Protein AF-A0A0C1KCP4-F1 (afdb_monomer_lite)

Structure (mmCIF, N/CA/C/O backbone):
data_AF-A0A0C1KCP4-F1
#
_entry.id   AF-A0A0C1KCP4-F1
#
loop_
_atom_site.group_PDB
_atom_site.id
_atom_site.type_symbol
_atom_site.label_atom_id
_atom_site.label_alt_id
_atom_site.label_comp_id
_atom_site.label_asym_id
_atom_site.label_entity_id
_atom_site.label_seq_id
_atom_site.pdbx_PDB_ins_code
_atom_site.Cartn_x
_atom_site.Cartn_y
_atom_site.Cartn_z
_atom_site.occupancy
_atom_site.B_iso_or_equiv
_atom_site.auth_seq_id
_atom_site.auth_comp_id
_atom_site.auth_asym_id
_atom_site.auth_atom_id
_atom_site.pdbx_PDB_model_num
ATOM 1 N N . MET A 1 1 ? -8.348 -0.725 -0.020 1.00 84.56 1 MET A N 1
ATOM 2 C CA . MET A 1 1 ? -6.989 -1.257 -0.283 1.00 84.56 1 MET A CA 1
ATOM 3 C C . MET A 1 1 ? -6.232 -0.199 -1.057 1.00 84.56 1 MET A C 1
ATOM 5 O O . MET A 1 1 ? -6.876 0.521 -1.806 1.00 84.56 1 MET A O 1
ATOM 9 N N . PHE A 1 2 ? -4.922 -0.076 -0.875 1.00 88.00 2 PHE A N 1
ATOM 10 C CA . PHE A 1 2 ? -4.097 0.847 -1.658 1.00 88.00 2 PHE A CA 1
ATOM 11 C C . PHE A 1 2 ? -2.690 0.279 -1.853 1.00 88.00 2 PHE A C 1
ATOM 13 O O . PHE A 1 2 ? -2.252 -0.601 -1.106 1.00 88.00 2 PHE A O 1
ATOM 20 N N . ILE A 1 3 ? -1.983 0.781 -2.866 1.00 89.00 3 ILE A N 1
ATOM 21 C CA . ILE A 1 3 ? -0.584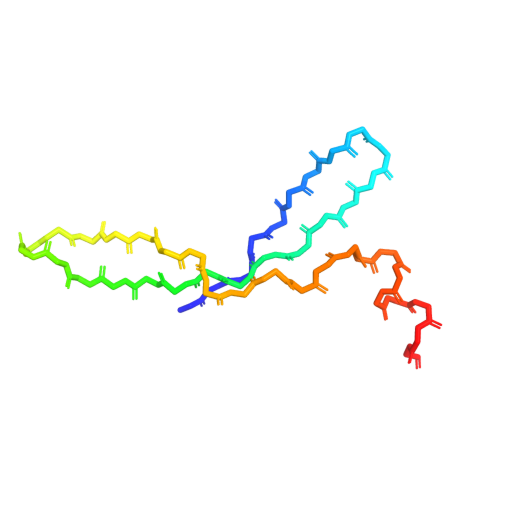 0.430 -3.108 1.00 89.00 3 ILE A CA 1
ATOM 22 C C . ILE A 1 3 ? 0.295 1.412 -2.338 1.00 89.00 3 ILE A C 1
ATOM 24 O O . ILE A 1 3 ? 0.287 2.614 -2.594 1.00 89.00 3 ILE A O 1
ATOM 28 N N . LYS A 1 4 ? 1.078 0.891 -1.396 1.00 88.75 4 LYS A N 1
ATOM 29 C CA . LYS A 1 4 ? 2.103 1.646 -0.682 1.00 88.75 4 LYS A CA 1
ATOM 30 C C . LYS A 1 4 ? 3.412 1.564 -1.460 1.00 88.75 4 LYS A C 1
ATOM 32 O O . LYS A 1 4 ? 3.936 0.473 -1.690 1.00 88.75 4 LYS A O 1
ATOM 37 N N . LYS A 1 5 ? 3.953 2.725 -1.824 1.00 89.19 5 LYS A N 1
ATOM 38 C 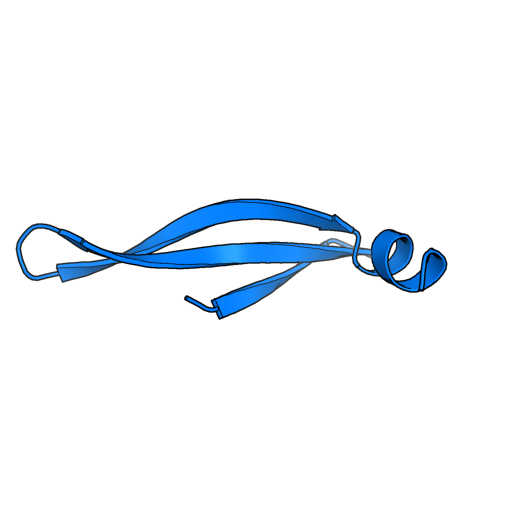CA . LYS A 1 5 ? 5.302 2.857 -2.381 1.00 89.19 5 LYS A CA 1
ATOM 39 C C . LYS A 1 5 ? 6.286 3.039 -1.229 1.00 89.19 5 LYS A C 1
ATOM 41 O O . LYS A 1 5 ? 6.106 3.929 -0.405 1.00 89.19 5 LYS A O 1
ATOM 46 N N . THR A 1 6 ? 7.308 2.196 -1.162 1.00 87.44 6 THR A N 1
ATOM 47 C CA . THR A 1 6 ? 8.389 2.308 -0.175 1.00 87.44 6 THR A CA 1
ATOM 48 C C . THR A 1 6 ? 9.698 2.491 -0.921 1.00 87.44 6 THR A C 1
ATOM 50 O O . THR A 1 6 ? 10.085 1.629 -1.707 1.00 87.44 6 THR A O 1
ATOM 53 N N . ARG A 1 7 ? 10.376 3.618 -0.703 1.00 85.94 7 ARG A N 1
ATOM 54 C CA . ARG A 1 7 ? 11.686 3.880 -1.301 1.00 85.94 7 ARG A CA 1
ATOM 55 C C . ARG A 1 7 ? 12.772 3.361 -0.364 1.00 85.94 7 ARG A C 1
ATOM 57 O O . ARG A 1 7 ? 12.781 3.713 0.809 1.00 85.94 7 ARG A O 1
ATOM 64 N N . SER A 1 8 ? 13.675 2.535 -0.880 1.00 83.06 8 SER A N 1
ATOM 65 C CA . SER A 1 8 ? 14.860 2.078 -0.153 1.00 83.06 8 SER A CA 1
ATOM 66 C C . SER A 1 8 ? 16.093 2.295 -1.019 1.00 83.06 8 SER A C 1
ATOM 68 O O . SER A 1 8 ? 16.223 1.686 -2.084 1.00 83.06 8 SER A O 1
ATOM 70 N N . LYS A 1 9 ? 16.972 3.204 -0.575 1.00 84.00 9 LYS A N 1
ATOM 71 C CA . LYS A 1 9 ? 18.112 3.730 -1.343 1.00 84.00 9 LYS A CA 1
ATOM 72 C C . LYS A 1 9 ? 17.686 4.140 -2.764 1.00 84.00 9 LYS A C 1
ATOM 74 O O . LYS A 1 9 ? 17.003 5.150 -2.939 1.00 84.00 9 LYS A O 1
ATOM 79 N N . ASN A 1 10 ? 18.042 3.318 -3.751 1.00 85.19 10 ASN A N 1
ATOM 80 C CA . ASN A 1 10 ? 17.826 3.558 -5.174 1.00 85.19 10 ASN A CA 1
ATOM 81 C C . ASN A 1 10 ? 16.650 2.774 -5.774 1.00 85.19 10 ASN A C 1
ATOM 83 O O . ASN A 1 10 ? 16.428 2.843 -6.974 1.00 85.19 10 ASN A O 1
ATOM 87 N N . PHE A 1 11 ? 15.916 2.009 -4.963 1.00 84.38 11 PHE A N 1
ATOM 88 C CA . PHE A 1 11 ? 14.858 1.126 -5.442 1.00 84.38 11 PHE A CA 1
ATOM 89 C C . PHE A 1 11 ? 13.508 1.502 -4.846 1.00 84.38 11 PHE A C 1
ATOM 91 O O . PHE A 1 11 ? 13.389 1.780 -3.648 1.00 84.38 11 PHE A O 1
ATOM 98 N N . VAL A 1 12 ? 12.472 1.467 -5.682 1.00 87.81 12 VAL A N 1
ATOM 99 C CA . VAL A 1 12 ? 11.088 1.641 -5.239 1.00 87.81 12 VAL A CA 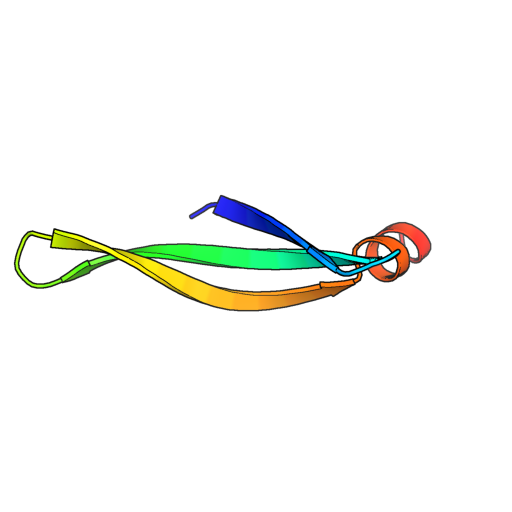1
ATOM 100 C C . VAL A 1 12 ? 10.442 0.270 -5.120 1.00 87.81 12 VAL A C 1
ATOM 102 O O . VAL A 1 12 ? 10.449 -0.511 -6.064 1.00 87.81 12 VAL A O 1
ATOM 105 N N . TYR A 1 13 ? 9.875 -0.030 -3.958 1.00 88.69 13 TYR A N 1
ATOM 106 C CA . TYR A 1 13 ? 9.138 -1.261 -3.701 1.00 88.69 13 TYR A CA 1
ATOM 107 C C . TYR A 1 13 ? 7.650 -0.966 -3.594 1.00 88.69 13 TYR A C 1
ATOM 109 O O . TYR A 1 13 ? 7.235 -0.010 -2.932 1.00 88.69 13 TYR A O 1
ATOM 117 N N . LEU A 1 14 ? 6.847 -1.809 -4.229 1.00 89.25 14 LEU A N 1
ATOM 1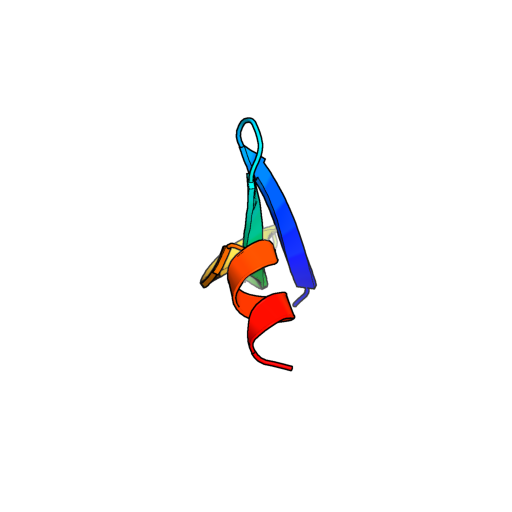18 C CA . LEU A 1 14 ? 5.399 -1.754 -4.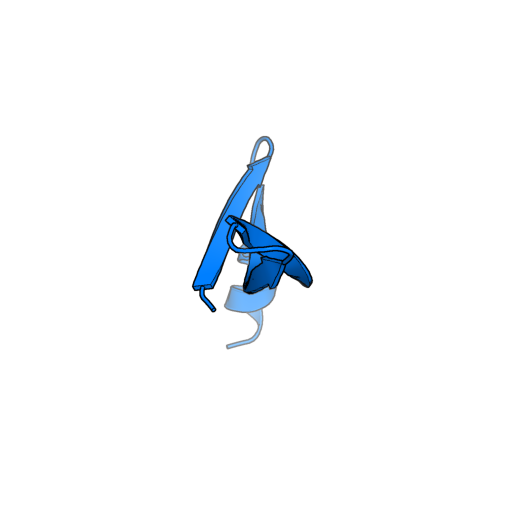151 1.00 89.25 14 LEU A CA 1
ATOM 119 C C . LEU A 1 14 ? 4.901 -2.799 -3.156 1.00 89.25 14 LEU A C 1
ATOM 121 O O . LEU A 1 14 ? 5.306 -3.960 -3.173 1.00 89.25 14 LEU A O 1
ATOM 125 N N . SER A 1 15 ? 4.017 -2.384 -2.259 1.00 89.88 15 SER A N 1
ATOM 126 C CA . SER A 1 15 ? 3.343 -3.273 -1.314 1.00 89.88 15 SER A CA 1
ATOM 127 C C . SER A 1 15 ? 1.846 -3.030 -1.379 1.00 89.88 15 SER A C 1
ATOM 129 O O . SER A 1 15 ? 1.396 -1.886 -1.339 1.00 89.88 15 SER A O 1
ATOM 131 N N . LEU A 1 16 ? 1.069 -4.101 -1.478 1.00 90.56 16 LEU A N 1
ATOM 132 C CA . LEU A 1 16 ? -0.380 -4.040 -1.453 1.00 90.56 16 LEU A CA 1
ATOM 133 C C . LEU A 1 16 ? -0.841 -4.049 -0.000 1.00 90.56 16 LEU A C 1
ATOM 135 O O . LEU A 1 16 ? -0.572 -4.990 0.750 1.00 90.56 16 LEU A O 1
ATOM 139 N N . VAL A 1 17 ? -1.530 -2.988 0.398 1.00 91.50 17 VAL A N 1
ATOM 140 C CA . VAL A 1 17 ? -1.996 -2.799 1.766 1.00 91.50 17 VAL A CA 1
ATOM 141 C C . VAL A 1 17 ? -3.516 -2.860 1.787 1.00 91.50 17 VAL A C 1
ATOM 143 O O . VAL A 1 17 ? -4.219 -2.141 1.069 1.00 91.50 17 VAL A O 1
ATOM 146 N N . LYS A 1 18 ? -4.040 -3.734 2.644 1.00 90.88 18 LYS A N 1
ATOM 147 C CA . LYS A 1 18 ? -5.461 -3.823 2.950 1.00 90.88 18 LYS A CA 1
ATOM 148 C C . LYS A 1 18 ? -5.744 -3.064 4.232 1.00 90.88 18 LYS A C 1
ATOM 150 O O . LYS A 1 18 ? -5.078 -3.248 5.247 1.00 90.88 18 LYS A O 1
ATOM 155 N N . THR A 1 19 ? -6.765 -2.226 4.175 1.00 90.81 19 THR A N 1
ATOM 156 C CA . THR A 1 19 ? -7.344 -1.611 5.363 1.00 90.81 19 THR A CA 1
ATOM 157 C C . THR A 1 19 ? -8.390 -2.569 5.918 1.00 90.81 19 THR A C 1
ATOM 159 O O . THR A 1 19 ? -9.244 -3.039 5.167 1.00 90.81 19 THR A O 1
ATOM 162 N N . PHE A 1 20 ? -8.302 -2.884 7.204 1.00 90.12 20 PHE A N 1
ATOM 163 C CA . PHE A 1 20 ? -9.240 -3.750 7.911 1.00 90.12 20 PHE A CA 1
ATOM 164 C C . PHE A 1 20 ? -9.618 -3.099 9.240 1.00 90.12 20 PHE A C 1
ATOM 166 O O . PHE A 1 20 ? -8.878 -2.271 9.771 1.00 90.12 20 PHE A O 1
ATOM 173 N N . ARG A 1 21 ? -10.803 -3.426 9.748 1.00 89.81 21 ARG A N 1
ATOM 174 C CA . ARG A 1 21 ? -11.260 -2.959 11.055 1.00 89.81 21 ARG A CA 1
ATOM 175 C C . ARG A 1 21 ? -11.076 -4.093 12.046 1.00 89.81 21 ARG A C 1
ATOM 177 O O . ARG A 1 21 ? -11.557 -5.193 11.804 1.00 89.81 21 ARG A O 1
ATOM 184 N N . GLU A 1 22 ? -10.374 -3.818 13.133 1.00 90.25 22 GLU A N 1
ATOM 185 C CA . GLU A 1 22 ? -10.170 -4.765 14.223 1.00 90.25 22 GLU A CA 1
ATOM 186 C C . GLU A 1 22 ? -10.477 -4.045 15.533 1.00 90.25 22 GLU A C 1
ATOM 188 O O . GLU A 1 22 ? -9.876 -3.014 15.840 1.00 90.25 22 GLU A O 1
ATOM 193 N N . ASN A 1 23 ? -11.460 -4.566 16.269 1.00 87.81 23 ASN A N 1
ATOM 194 C CA . ASN A 1 23 ? -11.929 -4.012 17.538 1.00 87.81 23 ASN A CA 1
ATOM 195 C C . ASN A 1 23 ? -12.279 -2.507 17.473 1.00 87.81 23 ASN A C 1
ATOM 197 O O . ASN A 1 23 ? -11.786 -1.696 18.255 1.00 87.81 23 ASN A O 1
ATOM 201 N N . GLY A 1 24 ? -13.047 -2.110 16.452 1.00 90.25 24 GLY A N 1
ATOM 202 C CA . GLY A 1 24 ? -13.451 -0.714 16.225 1.00 90.25 24 GLY A CA 1
ATOM 203 C C . GLY A 1 24 ? -12.351 0.212 15.686 1.00 90.25 24 GLY A C 1
ATOM 204 O O . GLY A 1 24 ? -12.649 1.334 15.284 1.00 90.25 24 GLY A O 1
ATOM 205 N N . LYS A 1 25 ? -11.092 -0.242 15.603 1.00 89.81 25 LYS A N 1
ATOM 206 C CA . LYS A 1 25 ? -9.970 0.552 15.082 1.00 89.81 25 LYS A CA 1
ATOM 207 C C . LYS A 1 25 ? -9.676 0.203 13.627 1.00 89.81 25 LYS A C 1
ATOM 209 O O . LYS A 1 25 ? -9.631 -0.966 13.243 1.00 89.81 25 LYS A O 1
ATOM 214 N N . VAL A 1 26 ? -9.446 1.229 12.809 1.00 90.44 26 VAL A N 1
ATOM 215 C 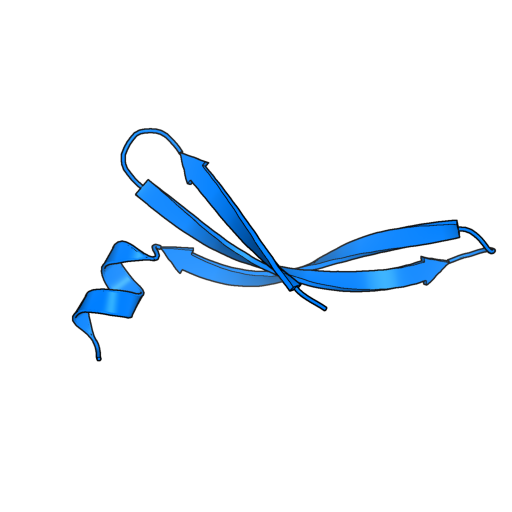CA . VAL A 1 26 ? -8.984 1.067 11.426 1.00 90.44 26 VAL A CA 1
ATOM 216 C C . VAL A 1 26 ? -7.489 0.762 11.450 1.00 90.44 26 VAL A C 1
ATOM 218 O O . VAL A 1 26 ? -6.692 1.572 11.915 1.00 90.44 26 VAL A O 1
ATOM 221 N N . LYS A 1 27 ? -7.108 -0.413 10.953 1.00 90.25 27 LYS A N 1
ATOM 222 C CA . LYS A 1 27 ? -5.718 -0.847 10.816 1.00 90.25 27 LYS A CA 1
ATOM 223 C C . LYS A 1 27 ? -5.372 -1.090 9.353 1.00 90.25 27 LYS A C 1
ATOM 225 O O . LYS A 1 27 ? -6.228 -1.360 8.508 1.00 90.25 27 LYS A O 1
ATOM 230 N N . HIS A 1 28 ? -4.080 -1.028 9.062 1.00 91.81 28 HIS A N 1
ATOM 231 C CA . HIS A 1 28 ? -3.523 -1.314 7.748 1.00 91.81 28 HIS A CA 1
ATOM 232 C C . HIS A 1 28 ? -2.618 -2.541 7.843 1.00 91.81 28 HIS A C 1
ATOM 234 O O . HIS A 1 28 ? -1.715 -2.578 8.674 1.00 91.81 28 HIS A O 1
ATOM 240 N N . ARG A 1 29 ? -2.854 -3.549 6.999 1.00 90.50 29 ARG A N 1
ATOM 241 C CA . ARG A 1 29 ? -2.017 -4.750 6.899 1.00 90.50 29 ARG A CA 1
ATOM 242 C C . ARG A 1 29 ? -1.510 -4.901 5.480 1.00 90.50 29 ARG A C 1
ATOM 244 O O . ARG A 1 29 ? -2.286 -4.857 4.527 1.00 90.50 29 ARG A O 1
ATOM 251 N N . THR A 1 30 ? -0.206 -5.098 5.348 1.00 89.06 30 THR A N 1
ATOM 252 C CA . THR A 1 30 ? 0.398 -5.500 4.079 1.00 89.06 30 THR A CA 1
ATOM 253 C C . THR A 1 30 ? -0.043 -6.922 3.771 1.00 89.06 30 THR A C 1
ATOM 255 O O . THR A 1 30 ? 0.191 -7.824 4.571 1.00 89.06 30 THR A O 1
ATOM 258 N N . ILE A 1 31 ? -0.716 -7.104 2.640 1.00 88.38 31 ILE A N 1
ATOM 259 C CA . ILE A 1 31 ? -1.220 -8.409 2.197 1.00 88.38 31 ILE A CA 1
ATOM 260 C C . ILE A 1 31 ? -0.330 -9.046 1.134 1.00 88.38 31 ILE A C 1
ATOM 262 O O . ILE A 1 31 ? -0.302 -10.263 1.029 1.00 88.38 31 ILE A O 1
ATOM 266 N N . ALA A 1 32 ? 0.418 -8.244 0.375 1.00 84.62 32 ALA A N 1
ATOM 267 C CA . ALA A 1 32 ? 1.387 -8.746 -0.589 1.00 84.62 32 ALA A CA 1
ATOM 268 C C . ALA A 1 32 ? 2.513 -7.732 -0.802 1.00 84.62 32 ALA A C 1
ATOM 270 O O . ALA A 1 32 ? 2.275 -6.521 -0.832 1.00 84.62 32 ALA A O 1
ATOM 271 N N . GLN A 1 33 ? 3.734 -8.222 -0.998 1.00 85.56 33 GLN A N 1
ATOM 272 C CA . GLN A 1 33 ? 4.810 -7.432 -1.587 1.00 85.56 33 GLN A CA 1
ATOM 273 C C . GLN A 1 33 ? 4.812 -7.690 -3.089 1.00 85.56 33 GLN A C 1
ATOM 275 O O . GLN A 1 33 ? 5.068 -8.799 -3.537 1.00 85.56 33 GLN A O 1
ATOM 280 N N . LEU A 1 34 ? 4.527 -6.646 -3.863 1.00 83.50 34 LEU A N 1
ATOM 281 C CA . LEU A 1 34 ? 4.556 -6.689 -5.326 1.00 83.50 34 LEU A CA 1
ATOM 282 C C . LEU A 1 34 ? 6.005 -6.680 -5.851 1.00 83.50 34 LEU A C 1
ATOM 284 O O . LEU A 1 34 ? 6.255 -6.958 -7.017 1.00 83.50 34 LEU A O 1
ATOM 288 N N . GLY A 1 35 ? 6.977 -6.395 -4.982 1.00 83.38 35 GLY A N 1
ATOM 289 C CA . GLY A 1 35 ? 8.393 -6.379 -5.322 1.00 83.38 35 GLY A CA 1
ATOM 290 C C . GLY A 1 35 ? 8.852 -5.013 -5.822 1.00 83.38 35 GLY A C 1
ATOM 291 O O . GLY A 1 35 ? 8.277 -3.977 -5.480 1.00 83.38 35 GLY A O 1
ATOM 292 N N . ARG A 1 36 ? 9.954 -5.003 -6.574 1.00 84.75 36 ARG A N 1
ATOM 293 C CA . ARG A 1 36 ? 10.604 -3.777 -7.046 1.00 84.75 36 ARG A CA 1
ATOM 294 C C . ARG A 1 36 ? 9.873 -3.218 -8.269 1.00 84.75 36 ARG A C 1
ATOM 296 O O . ARG A 1 36 ? 9.740 -3.916 -9.270 1.00 84.75 36 ARG A O 1
ATOM 303 N N . LEU A 1 37 ? 9.464 -1.955 -8.192 1.00 81.62 37 LEU A N 1
ATOM 304 C CA . LEU A 1 37 ? 8.780 -1.214 -9.251 1.00 81.62 37 LEU A CA 1
ATOM 305 C C . LEU A 1 37 ? 9.580 -1.231 -10.559 1.00 81.62 37 LEU A C 1
ATOM 307 O O . LEU A 1 37 ? 9.008 -1.517 -11.602 1.00 81.62 37 LEU A O 1
ATOM 311 N N . ASP A 1 38 ? 10.897 -1.018 -10.496 1.00 74.44 38 ASP A N 1
ATOM 312 C CA . ASP A 1 38 ? 11.782 -1.045 -11.670 1.00 74.44 38 ASP A CA 1
ATOM 313 C C . ASP A 1 38 ? 11.705 -2.367 -12.446 1.00 74.44 38 ASP A C 1
ATOM 315 O O . ASP A 1 38 ? 11.776 -2.386 -13.670 1.00 74.44 38 ASP A O 1
ATOM 319 N N . ARG A 1 39 ? 11.526 -3.489 -11.736 1.00 73.94 39 ARG A N 1
ATOM 320 C CA . ARG A 1 39 ? 11.427 -4.822 -12.347 1.00 73.94 39 ARG A CA 1
ATOM 321 C C . ARG A 1 39 ? 10.034 -5.098 -12.915 1.00 73.94 39 ARG A C 1
ATOM 323 O O . ARG A 1 39 ? 9.912 -5.860 -13.866 1.00 73.94 39 ARG A O 1
ATOM 330 N N . LEU A 1 40 ? 9.001 -4.504 -12.320 1.00 73.69 40 LEU A N 1
ATOM 331 C CA . LEU A 1 40 ? 7.623 -4.583 -12.808 1.00 73.69 40 LEU A CA 1
ATOM 332 C C . LEU A 1 40 ? 7.436 -3.773 -14.094 1.00 73.69 40 LEU A C 1
ATOM 334 O O . LEU A 1 40 ? 6.783 -4.253 -15.010 1.00 73.69 40 LEU A O 1
ATOM 338 N N . LEU A 1 41 ? 8.043 -2.586 -14.175 1.00 73.19 41 LEU A N 1
ATOM 339 C CA . LEU A 1 41 ? 7.958 -1.721 -15.354 1.00 73.19 41 LEU A CA 1
ATOM 340 C C . LEU A 1 41 ? 8.745 -2.258 -16.559 1.00 73.19 41 LEU A C 1
ATOM 342 O O . LEU A 1 41 ? 8.374 -1.968 -17.683 1.00 73.19 41 LEU A O 1
ATOM 346 N N . GLN A 1 42 ? 9.786 -3.073 -16.351 1.00 70.00 42 GLN A N 1
ATOM 347 C CA . GLN A 1 42 ? 10.538 -3.710 -17.446 1.00 70.00 42 GLN A CA 1
ATOM 348 C C . GLN A 1 42 ? 9.801 -4.864 -18.151 1.00 70.00 42 GLN A C 1
ATOM 350 O O . GLN A 1 42 ? 10.309 -5.388 -19.137 1.00 70.00 42 GLN A O 1
ATOM 355 N N . LYS A 1 43 ? 8.654 -5.316 -17.629 1.00 58.91 43 LYS A N 1
ATOM 356 C CA . LYS A 1 43 ? 7.884 -6.447 -18.178 1.00 58.91 43 LYS A CA 1
ATOM 357 C C . LYS A 1 43 ? 6.532 -6.048 -18.791 1.00 58.91 43 LYS A C 1
ATOM 359 O O . LYS A 1 43 ? 5.750 -6.946 -19.098 1.00 58.91 43 LYS A O 1
ATOM 364 N N . GLY A 1 44 ? 6.246 -4.753 -18.914 1.00 48.88 44 GLY A N 1
ATOM 365 C CA . GLY A 1 44 ? 5.065 -4.228 -19.613 1.00 48.88 44 GLY A CA 1
ATOM 366 C C . GLY A 1 44 ? 5.439 -3.734 -20.996 1.00 48.88 44 GLY A C 1
ATOM 367 O O . GLY A 1 44 ? 4.596 -3.898 -21.898 1.00 48.88 44 GLY A O 1
#

Secondary structure (DSSP, 8-state):
-EEEEEEETTEEEEEEEEEEEETTEEEEEEEEEEEEHHHHHTT-

Radius of gyration: 12.89 Å; chains: 1; bounding box: 32×13×37 Å

pLDDT: mean 84.63, std 8.65, range [48.88, 91.81]

Foldseek 3Di:
DDWDWDDDPPWIWTFDWDWDADPNDTDIDGPDTPGTPVVVVVVD

Sequence (44 aa):
MFIKKTRSKNFVYLSLVKTFRENGKVKHRTIAQLGRLDRLLQKG